Protein AF-A0A545SZ12-F1 (afdb_monomer_lite)

Structure (mmCIF, N/CA/C/O backbone):
data_AF-A0A545SZ12-F1
#
_entry.id   AF-A0A545SZ12-F1
#
loop_
_atom_site.group_PDB
_atom_site.id
_atom_site.type_symbol
_atom_site.label_atom_id
_atom_site.label_alt_id
_atom_site.label_comp_id
_atom_site.label_asym_id
_atom_site.label_entity_id
_atom_site.label_seq_id
_atom_site.pdbx_PDB_ins_code
_atom_site.Cartn_x
_atom_site.Cartn_y
_atom_site.Cartn_z
_atom_site.occupancy
_atom_site.B_iso_or_equiv
_atom_site.auth_seq_id
_atom_site.auth_comp_id
_atom_site.auth_asym_id
_atom_site.auth_atom_id
_atom_site.pdbx_PDB_model_num
ATOM 1 N N . MET A 1 1 ? -59.486 6.534 68.841 1.00 39.16 1 MET A N 1
ATOM 2 C CA . MET A 1 1 ? -58.918 6.727 67.490 1.00 39.16 1 MET A CA 1
ATOM 3 C C . MET A 1 1 ? -57.411 6.883 67.673 1.00 39.16 1 MET A C 1
ATOM 5 O O . MET A 1 1 ? -56.959 7.970 67.994 1.00 39.16 1 MET A O 1
ATOM 9 N N . SER A 1 2 ? -56.664 5.772 67.686 1.00 40.41 2 SER A N 1
ATOM 10 C CA . SER A 1 2 ? -55.227 5.785 68.006 1.00 40.41 2 SER A CA 1
ATOM 11 C C . SER A 1 2 ? -54.439 5.968 66.716 1.00 40.41 2 SER A C 1
ATOM 13 O O . SER A 1 2 ? -54.478 5.105 65.838 1.00 40.41 2 SER A O 1
ATOM 15 N N . VAL A 1 3 ? -53.789 7.120 66.574 1.00 53.12 3 VAL A N 1
ATOM 16 C CA . VAL A 1 3 ? -52.863 7.390 65.475 1.00 53.12 3 VAL A CA 1
ATOM 17 C C . VAL A 1 3 ? -51.637 6.515 65.723 1.00 53.12 3 VAL A C 1
ATOM 19 O O . VAL A 1 3 ? -50.856 6.791 66.629 1.00 53.12 3 VAL A O 1
ATOM 22 N N . LYS A 1 4 ? -51.500 5.423 64.957 1.00 56.94 4 LYS A N 1
ATOM 23 C CA . LYS A 1 4 ? -50.273 4.617 64.921 1.00 56.94 4 LYS A CA 1
ATOM 24 C C . LYS A 1 4 ? -49.127 5.550 64.539 1.00 56.94 4 LYS A C 1
ATOM 26 O O . LYS A 1 4 ? -49.066 6.018 63.403 1.00 56.94 4 LYS A O 1
ATOM 31 N N . THR A 1 5 ? -48.248 5.843 65.489 1.00 57.81 5 THR A N 1
ATOM 32 C CA . THR A 1 5 ? -46.973 6.498 6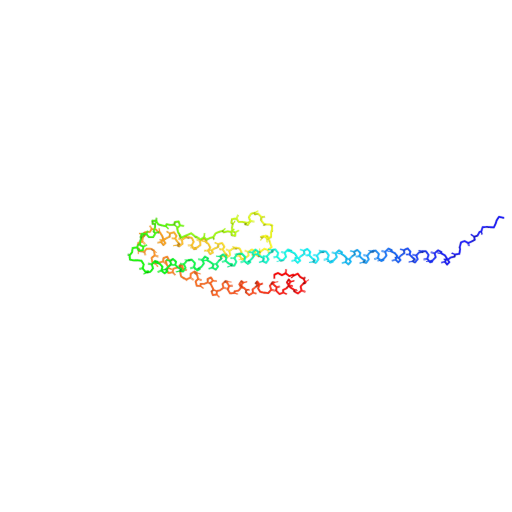5.215 1.00 57.81 5 THR A CA 1
ATOM 33 C C . THR A 1 5 ? -46.202 5.580 64.285 1.00 57.81 5 THR A C 1
ATOM 35 O O . THR A 1 5 ? -45.888 4.454 64.653 1.00 57.81 5 THR A O 1
ATOM 38 N N . ILE A 1 6 ? -45.994 6.018 63.048 1.00 62.66 6 ILE A N 1
ATOM 39 C CA . ILE A 1 6 ? -45.237 5.246 62.070 1.00 62.66 6 ILE A CA 1
ATOM 40 C C . ILE A 1 6 ? -43.818 5.093 62.626 1.00 62.66 6 ILE A C 1
ATOM 42 O O . ILE A 1 6 ? -43.151 6.097 62.888 1.00 62.66 6 ILE A O 1
ATOM 46 N N . ASP A 1 7 ? -43.388 3.851 62.850 1.00 74.50 7 ASP A N 1
ATOM 47 C CA . ASP A 1 7 ? -42.099 3.567 63.472 1.00 74.50 7 ASP A CA 1
ATOM 48 C C . ASP A 1 7 ? -40.958 4.091 62.595 1.00 74.50 7 ASP A C 1
ATOM 50 O O . ASP A 1 7 ? -40.895 3.851 61.386 1.00 74.50 7 ASP A O 1
ATOM 54 N N . LYS A 1 8 ? -40.033 4.833 63.212 1.00 72.62 8 LYS A N 1
ATOM 55 C CA . LYS A 1 8 ? -38.873 5.435 62.531 1.00 72.62 8 LYS A CA 1
ATOM 56 C C . LYS A 1 8 ? -38.009 4.375 61.837 1.00 72.62 8 LYS A C 1
ATOM 58 O O . LYS A 1 8 ? -37.409 4.648 60.802 1.00 72.62 8 LYS A O 1
ATOM 63 N N . GLU A 1 9 ? -37.999 3.165 62.386 1.00 76.56 9 GLU A N 1
ATOM 64 C CA . GLU A 1 9 ? -37.300 1.988 61.869 1.00 76.56 9 GLU A CA 1
ATOM 65 C C . GLU A 1 9 ? -37.862 1.525 60.517 1.00 76.56 9 GLU A C 1
ATOM 67 O O . GLU A 1 9 ? -37.096 1.199 59.610 1.00 76.56 9 GLU A O 1
ATOM 72 N N . PHE A 1 10 ? -39.187 1.587 60.335 1.00 80.38 10 PHE A N 1
ATOM 73 C CA . PHE A 1 10 ? -39.844 1.243 59.072 1.00 80.38 10 PHE A CA 1
ATOM 74 C C . PHE A 1 10 ? -39.431 2.197 57.945 1.00 80.38 10 PHE A C 1
ATOM 76 O O . PHE A 1 10 ? -39.082 1.753 56.848 1.00 80.38 10 PHE A O 1
ATOM 83 N N . TRP A 1 11 ? -39.429 3.504 58.223 1.00 82.94 11 TRP A N 1
ATOM 84 C CA . TRP A 1 11 ? -39.010 4.528 57.260 1.00 82.94 11 TRP A CA 1
ATOM 85 C C . TRP A 1 11 ? -37.519 4.450 56.938 1.00 82.94 11 TRP A C 1
ATOM 87 O O . TRP A 1 11 ? -37.143 4.578 55.774 1.00 82.94 11 TRP A O 1
ATOM 97 N N . LEU A 1 12 ? -36.674 4.190 57.938 1.00 77.88 12 LEU A N 1
ATOM 98 C CA . LEU A 1 12 ? -35.234 4.042 57.739 1.00 77.88 12 LEU A CA 1
ATOM 99 C C . LEU A 1 12 ? -34.916 2.832 56.845 1.00 77.88 12 LEU A C 1
ATOM 101 O O . LEU A 1 12 ? -34.141 2.960 55.899 1.00 77.88 12 LEU A O 1
ATOM 105 N N . GLY A 1 13 ? -35.565 1.688 57.086 1.00 79.06 13 GLY A N 1
ATOM 106 C CA . GLY A 1 13 ? -35.402 0.485 56.264 1.00 79.06 13 GLY A CA 1
ATOM 107 C C . GLY A 1 13 ? -35.871 0.675 54.819 1.00 79.06 13 GLY A C 1
ATOM 108 O O . GLY A 1 13 ? -35.194 0.239 53.885 1.00 79.06 13 GLY A O 1
ATOM 109 N N . HIS A 1 14 ? -36.984 1.386 54.612 1.00 77.69 14 HIS A N 1
ATOM 110 C CA . HIS A 1 14 ? -37.471 1.699 53.265 1.00 77.69 14 HIS A CA 1
ATOM 111 C C . HIS A 1 14 ? -36.539 2.656 52.526 1.00 77.69 14 HIS A C 1
ATOM 113 O O . HIS A 1 14 ? -36.239 2.408 51.363 1.00 77.69 14 HIS A O 1
ATOM 119 N N . ILE A 1 15 ? -36.023 3.695 53.190 1.00 80.25 15 ILE A N 1
ATOM 120 C CA . ILE A 1 15 ? -35.042 4.610 52.589 1.00 80.25 15 ILE A CA 1
ATOM 121 C C . ILE A 1 15 ? -33.773 3.848 52.193 1.00 80.25 15 ILE A C 1
ATOM 123 O O . ILE A 1 15 ? -33.309 4.001 51.067 1.00 80.25 15 ILE A O 1
ATOM 127 N N . PHE A 1 16 ? -33.251 2.975 53.060 1.00 76.75 16 PHE A N 1
ATOM 128 C CA . PHE A 1 16 ? -32.092 2.139 52.730 1.00 76.75 16 PHE A CA 1
ATOM 129 C C . PHE A 1 16 ? -32.357 1.202 51.551 1.00 76.75 16 PHE A C 1
ATOM 131 O O . PHE A 1 16 ? -31.510 1.079 50.672 1.00 76.75 16 PHE A O 1
ATOM 138 N N . THR A 1 17 ? -33.537 0.582 51.493 1.00 77.94 17 THR A N 1
ATOM 139 C CA . THR A 1 17 ? -33.929 -0.286 50.372 1.00 77.94 17 THR A CA 1
ATOM 140 C C . THR A 1 17 ? -34.017 0.505 49.069 1.00 77.94 17 THR A C 1
ATOM 142 O O . THR A 1 17 ? -33.518 0.064 48.036 1.00 77.94 17 THR A O 1
ATOM 145 N N . LEU A 1 18 ? -34.597 1.705 49.113 1.00 78.44 18 LEU A N 1
ATOM 146 C CA . LEU A 1 18 ? -34.757 2.574 47.949 1.00 78.44 18 LEU A CA 1
ATOM 147 C C . LEU A 1 18 ? -33.387 3.045 47.438 1.00 78.44 18 LEU A C 1
ATOM 149 O O . LEU A 1 18 ? -33.097 2.924 46.249 1.00 78.44 18 LEU A O 1
ATOM 153 N N . VAL A 1 19 ? -32.503 3.470 48.346 1.00 74.31 19 VAL A N 1
ATOM 154 C CA . VAL A 1 19 ? -31.116 3.842 48.030 1.00 74.31 19 VAL A CA 1
ATOM 155 C C . VAL A 1 19 ? -30.337 2.649 47.470 1.00 74.31 19 VAL A C 1
ATOM 157 O O . VAL A 1 19 ? -29.672 2.796 46.450 1.00 74.31 19 VAL A O 1
ATOM 160 N N . ALA A 1 20 ? -30.456 1.458 48.063 1.00 71.50 20 ALA A N 1
ATOM 161 C CA . ALA A 1 20 ? -29.783 0.253 47.578 1.00 71.50 20 ALA A CA 1
ATOM 162 C C . ALA A 1 20 ? -30.246 -0.149 46.168 1.00 71.50 20 ALA A C 1
ATOM 164 O O . ALA A 1 20 ? -29.420 -0.491 45.325 1.00 71.50 20 ALA A O 1
ATOM 165 N N . THR A 1 21 ? -31.547 -0.058 45.883 1.00 79.81 21 THR A N 1
ATOM 166 C CA . THR A 1 21 ? -32.096 -0.363 44.551 1.00 79.81 21 THR A CA 1
ATOM 167 C C . THR A 1 21 ? -31.596 0.630 43.501 1.00 79.81 21 THR A C 1
ATOM 169 O O . THR A 1 21 ? -31.156 0.223 42.428 1.00 79.81 21 THR A O 1
ATOM 172 N N . VAL A 1 22 ? -31.615 1.931 43.815 1.00 76.12 22 VAL A N 1
ATOM 173 C CA . VAL A 1 22 ? -31.131 2.981 42.903 1.00 76.12 22 VAL A CA 1
ATOM 174 C C . VAL A 1 22 ? -29.629 2.840 42.653 1.00 76.12 22 VAL A C 1
ATOM 176 O O . VAL A 1 22 ? -29.199 2.899 41.503 1.00 76.12 22 VAL A O 1
ATOM 179 N N . LEU A 1 23 ? -28.834 2.592 43.698 1.00 69.06 23 LEU A N 1
ATOM 180 C CA . LEU A 1 23 ? -27.393 2.363 43.569 1.00 69.06 23 LEU A CA 1
ATOM 181 C C . LEU A 1 23 ? -27.080 1.093 42.771 1.00 69.06 23 LEU A C 1
ATOM 183 O O . LEU A 1 23 ? -26.180 1.116 41.935 1.00 69.06 23 LEU A O 1
ATOM 187 N N . GLY A 1 24 ? -27.830 0.008 42.984 1.00 74.56 24 GLY A N 1
ATOM 188 C CA . GLY A 1 24 ? -27.661 -1.245 42.247 1.00 74.56 24 GLY A CA 1
ATOM 189 C C . GLY A 1 24 ? -27.929 -1.087 40.749 1.00 74.56 24 GLY A C 1
ATOM 190 O O . GLY A 1 24 ? -27.125 -1.531 39.931 1.00 74.56 24 GLY A O 1
ATOM 191 N N . VAL A 1 25 ? -29.012 -0.394 40.383 1.00 80.38 25 VAL A N 1
ATOM 192 C CA . VAL A 1 25 ? -29.329 -0.089 38.977 1.00 80.38 25 VAL A CA 1
ATOM 193 C C . VAL A 1 25 ? -28.285 0.849 38.369 1.00 80.38 25 VAL A C 1
ATOM 195 O O . VAL A 1 25 ? -27.841 0.608 37.249 1.00 80.38 25 VAL A O 1
ATOM 198 N N . TYR A 1 26 ? -27.853 1.881 39.100 1.00 74.94 26 TYR A N 1
ATOM 199 C CA . TYR A 1 26 ? -26.834 2.821 38.629 1.00 74.94 26 TYR A CA 1
ATOM 200 C C . TYR A 1 26 ? -25.490 2.133 38.348 1.00 74.94 26 TYR A C 1
ATOM 202 O O . TYR A 1 26 ? -24.922 2.329 37.276 1.00 74.94 26 TYR A O 1
ATOM 210 N N . LEU A 1 27 ? -25.001 1.284 39.260 1.00 70.75 27 LEU A N 1
ATOM 211 C CA . LEU A 1 27 ? -23.753 0.539 39.057 1.00 70.75 27 LEU A CA 1
ATOM 212 C C . LEU A 1 27 ? -23.845 -0.438 37.880 1.00 70.75 27 LEU A C 1
ATOM 214 O O . LEU A 1 27 ? -22.916 -0.510 37.076 1.00 70.75 27 LEU A O 1
ATOM 218 N N . ALA A 1 28 ? -24.960 -1.165 37.759 1.00 75.25 28 ALA A N 1
ATOM 219 C CA . ALA A 1 28 ? -25.177 -2.095 36.653 1.00 75.25 28 ALA A CA 1
ATOM 220 C C . ALA A 1 28 ? -25.239 -1.365 35.301 1.00 75.25 28 ALA A C 1
ATOM 222 O O . ALA A 1 28 ? -24.630 -1.812 34.330 1.00 75.25 28 ALA A O 1
ATOM 223 N N . ALA A 1 29 ? -25.919 -0.216 35.245 1.00 67.38 29 ALA A N 1
ATOM 224 C CA . ALA A 1 29 ? -25.996 0.613 34.047 1.00 67.38 29 ALA A CA 1
ATOM 225 C C . ALA A 1 29 ? -24.637 1.226 33.678 1.00 67.38 29 ALA A C 1
ATOM 227 O O . ALA A 1 29 ? -24.263 1.194 32.509 1.00 67.38 29 ALA A O 1
ATOM 228 N N . ASN A 1 30 ? -23.876 1.732 34.654 1.00 67.38 30 ASN A N 1
ATOM 229 C CA . ASN A 1 30 ? -22.551 2.307 34.411 1.00 67.38 30 ASN A CA 1
ATOM 230 C C . ASN A 1 30 ? -21.559 1.249 33.905 1.00 67.38 30 ASN A C 1
ATOM 232 O O . ASN A 1 30 ? -20.867 1.480 32.919 1.00 67.38 30 ASN A O 1
ATOM 236 N N . SER A 1 31 ? -21.546 0.063 34.523 1.00 71.44 31 SER A N 1
ATOM 237 C CA . SER A 1 31 ? -20.715 -1.060 34.072 1.00 71.44 31 SER A CA 1
ATOM 238 C C . SER A 1 31 ? -21.118 -1.560 32.680 1.00 71.44 31 SER A C 1
ATOM 240 O O . SER A 1 31 ? -20.248 -1.866 31.867 1.00 71.44 31 SER A O 1
ATOM 242 N N . GLY A 1 32 ? -22.421 -1.619 32.383 1.00 72.44 32 GLY A N 1
ATOM 243 C CA . GLY A 1 32 ? -22.920 -2.005 31.062 1.00 72.44 32 GLY A CA 1
ATOM 244 C C . GLY A 1 32 ? -22.576 -0.987 29.973 1.00 72.44 32 GLY A C 1
ATOM 245 O O . GLY A 1 32 ? -22.193 -1.377 28.874 1.00 72.44 32 GLY A O 1
ATOM 246 N N . PHE A 1 33 ? -22.664 0.308 30.282 1.00 69.50 33 PHE A N 1
ATOM 247 C CA . PHE A 1 33 ? -22.294 1.381 29.361 1.00 69.50 33 PHE A CA 1
ATOM 248 C C . PHE A 1 33 ? -20.792 1.381 29.058 1.00 69.50 33 PHE A C 1
ATOM 250 O O . PHE A 1 33 ? -20.412 1.412 27.892 1.00 69.50 33 PHE A O 1
ATOM 257 N N . GLU A 1 34 ? -19.945 1.280 30.085 1.00 72.50 34 GLU A N 1
ATOM 258 C CA . GLU A 1 34 ? -18.488 1.209 29.923 1.00 72.50 34 GLU A CA 1
ATOM 259 C C . GLU A 1 34 ? -18.084 0.020 29.038 1.00 72.50 34 GLU A C 1
ATOM 261 O O . GLU A 1 34 ? -17.314 0.186 28.094 1.00 72.50 34 GLU A O 1
ATOM 266 N N . LYS A 1 35 ? -18.697 -1.152 29.256 1.00 75.88 35 LYS A N 1
ATOM 267 C CA . LYS A 1 35 ? -18.470 -2.337 28.418 1.00 75.88 35 LYS A CA 1
ATOM 268 C C . LYS A 1 35 ? -18.990 -2.201 26.990 1.00 75.88 35 LYS A C 1
ATOM 270 O O . LYS A 1 35 ? -18.356 -2.716 26.073 1.00 75.88 35 LYS A O 1
ATOM 275 N N . ALA A 1 36 ? -20.110 -1.514 26.781 1.00 75.12 36 ALA A N 1
ATOM 276 C CA . ALA A 1 36 ? -20.632 -1.262 25.440 1.00 75.12 36 ALA A CA 1
ATOM 277 C C . ALA A 1 36 ? -19.728 -0.311 24.641 1.00 75.12 36 ALA A C 1
ATOM 279 O O . ALA A 1 36 ? -19.497 -0.545 23.458 1.00 75.12 36 ALA A O 1
ATOM 280 N N . VAL A 1 37 ? -19.192 0.730 25.286 1.00 75.50 37 VAL A N 1
ATOM 281 C CA . VAL A 1 37 ? -18.239 1.661 24.661 1.00 75.50 37 VAL A CA 1
ATOM 282 C C . VAL A 1 37 ? -16.928 0.952 24.328 1.00 75.50 37 VAL A C 1
ATOM 284 O O . VAL A 1 37 ? -16.424 1.104 23.221 1.00 75.50 37 VAL A O 1
ATOM 287 N N . GLU A 1 38 ? -16.401 0.146 25.252 1.00 80.25 38 GLU A N 1
ATOM 288 C CA . GLU A 1 38 ? -15.200 -0.666 25.025 1.00 80.25 38 GLU A CA 1
ATOM 289 C C . GLU A 1 38 ? -15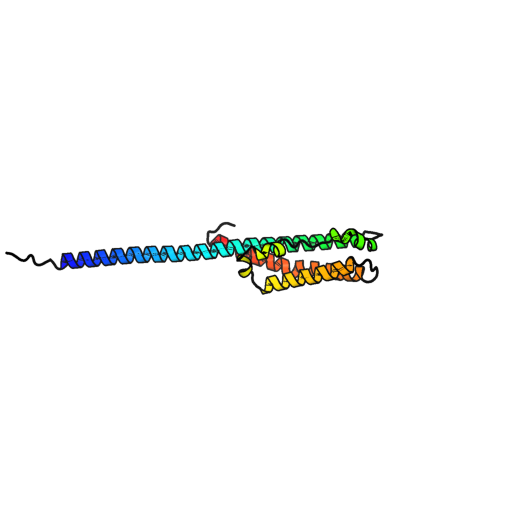.379 -1.607 23.821 1.00 80.25 38 GLU A C 1
ATOM 291 O O . GLU A 1 38 ? -14.528 -1.649 22.936 1.00 80.25 38 GLU A O 1
ATOM 296 N N . PHE A 1 39 ? -16.523 -2.292 23.730 1.00 77.38 39 PHE A N 1
ATOM 297 C CA . PHE A 1 39 ? -16.839 -3.154 22.592 1.00 77.38 39 PHE A CA 1
ATOM 298 C C . PHE A 1 39 ? -16.956 -2.382 21.267 1.00 77.38 39 PHE A C 1
ATOM 300 O O . PHE A 1 39 ? -16.439 -2.846 20.253 1.00 77.38 39 PHE A O 1
ATOM 307 N N . ASP A 1 40 ? -17.605 -1.212 21.258 1.00 80.94 40 ASP A N 1
ATOM 308 C CA . ASP A 1 40 ? -17.731 -0.373 20.055 1.00 80.94 40 ASP A CA 1
ATOM 309 C C . ASP A 1 40 ? -16.362 0.109 19.549 1.00 80.94 40 ASP A C 1
ATOM 311 O O . ASP A 1 40 ? -16.095 0.071 18.349 1.00 80.94 40 ASP A O 1
ATOM 315 N N . LEU A 1 41 ? -15.459 0.496 20.456 1.00 78.94 41 LEU A N 1
ATOM 316 C CA . LEU A 1 41 ? -14.087 0.874 20.106 1.00 78.94 41 LEU A CA 1
ATOM 317 C C . LEU A 1 41 ? -13.310 -0.302 19.501 1.00 78.94 41 LEU A C 1
ATOM 319 O O . LEU A 1 41 ? -12.708 -0.153 18.441 1.00 78.94 41 LEU A O 1
ATOM 323 N N . MET A 1 42 ? -13.380 -1.489 20.107 1.00 79.06 42 MET A N 1
ATOM 324 C CA . MET A 1 42 ? -12.698 -2.677 19.575 1.00 79.06 42 MET A CA 1
ATOM 325 C C . MET A 1 42 ? -13.266 -3.123 18.222 1.00 79.06 42 MET A C 1
ATOM 327 O O . MET A 1 42 ? -12.540 -3.605 17.353 1.00 79.06 42 MET A O 1
ATOM 331 N N . GLN A 1 43 ? -14.576 -2.966 18.027 1.00 79.38 43 GLN A N 1
ATOM 332 C CA . GLN A 1 43 ? -15.245 -3.256 16.764 1.00 79.38 43 GLN A CA 1
ATOM 333 C C . GLN A 1 43 ? -14.730 -2.339 15.642 1.00 79.38 43 GLN A C 1
ATOM 335 O O . GLN A 1 43 ? -14.414 -2.823 14.555 1.00 79.38 43 GLN A O 1
ATOM 340 N N . ARG A 1 44 ? -14.564 -1.045 15.931 1.00 81.19 44 ARG A N 1
ATOM 341 C CA . ARG A 1 44 ? -13.965 -0.061 15.017 1.00 81.19 44 ARG A CA 1
ATOM 342 C C . ARG A 1 44 ? -12.507 -0.381 14.688 1.00 81.19 44 ARG A C 1
ATOM 344 O O . ARG A 1 44 ? -12.144 -0.465 13.516 1.00 81.19 44 ARG A O 1
ATOM 351 N N . GLU A 1 45 ? -11.701 -0.694 15.701 1.00 81.56 45 GLU A N 1
ATOM 352 C CA . GLU A 1 45 ? -10.308 -1.116 15.515 1.00 81.56 45 GLU A CA 1
ATOM 353 C C . GLU A 1 45 ? -10.190 -2.363 14.627 1.00 81.56 45 GLU A C 1
ATOM 355 O O . GLU A 1 45 ? -9.312 -2.423 13.762 1.00 81.56 45 GLU A O 1
ATOM 360 N N . ARG A 1 46 ? -11.098 -3.337 14.780 1.00 82.62 46 ARG A N 1
ATOM 361 C CA . ARG A 1 46 ? -11.168 -4.526 13.918 1.00 82.62 46 ARG A CA 1
ATOM 362 C C . ARG A 1 46 ? -11.475 -4.167 12.465 1.00 82.62 46 ARG A C 1
ATOM 364 O O . ARG A 1 46 ? -10.842 -4.695 11.549 1.00 82.62 46 ARG A O 1
ATOM 371 N N . ASP A 1 47 ? -12.439 -3.287 12.240 1.00 83.00 47 ASP A N 1
ATOM 372 C CA . ASP A 1 47 ? -12.824 -2.882 10.888 1.00 83.00 47 ASP A CA 1
ATOM 373 C C . ASP A 1 47 ? -11.690 -2.072 10.223 1.00 83.00 47 ASP A C 1
ATOM 375 O O . ASP A 1 47 ? -11.329 -2.326 9.069 1.00 83.00 47 ASP A O 1
ATOM 379 N N . SER A 1 48 ? -11.025 -1.196 10.984 1.00 83.19 48 SER A N 1
ATOM 380 C CA . SER A 1 48 ? -9.801 -0.500 10.570 1.00 83.19 48 SER A CA 1
ATOM 381 C C . SER A 1 48 ? -8.653 -1.473 10.260 1.00 83.19 48 SER A C 1
ATOM 383 O O . SER A 1 48 ? -7.954 -1.309 9.255 1.00 83.19 48 SER A O 1
ATOM 385 N N . TYR A 1 49 ? -8.476 -2.532 11.057 1.00 87.19 49 TYR A N 1
ATOM 386 C CA . TYR A 1 49 ? -7.466 -3.567 10.823 1.00 87.19 49 TYR A CA 1
ATOM 387 C C . TYR A 1 49 ? -7.637 -4.247 9.456 1.00 87.19 49 TYR A C 1
ATOM 389 O O . TYR A 1 49 ? -6.669 -4.345 8.696 1.00 87.19 49 TYR A O 1
ATOM 397 N N . TYR A 1 50 ? -8.851 -4.675 9.098 1.00 86.88 50 TYR A N 1
ATOM 398 C CA . TYR A 1 50 ? -9.084 -5.349 7.815 1.00 86.88 50 TYR A CA 1
ATOM 399 C C . TYR A 1 50 ? -8.849 -4.430 6.612 1.00 86.88 50 TYR A C 1
ATOM 401 O O . TYR A 1 50 ? -8.280 -4.869 5.610 1.00 86.88 50 TYR A O 1
ATOM 409 N N . ILE A 1 51 ? -9.206 -3.150 6.722 1.00 85.50 51 ILE A N 1
ATOM 410 C CA . ILE A 1 51 ? -8.922 -2.139 5.692 1.00 85.50 51 ILE A CA 1
ATOM 411 C C . ILE A 1 51 ? -7.416 -1.970 5.496 1.00 85.50 51 ILE A C 1
ATOM 413 O O . ILE A 1 51 ? -6.916 -1.955 4.370 1.00 85.50 51 ILE A O 1
ATOM 417 N N . GLN A 1 52 ? -6.672 -1.885 6.595 1.00 87.31 52 GLN A N 1
ATOM 418 C CA . GLN A 1 52 ? -5.222 -1.763 6.555 1.00 87.31 52 GLN A CA 1
ATOM 419 C C . GLN A 1 52 ? -4.551 -3.028 5.988 1.00 87.31 52 GLN A C 1
ATOM 421 O O . GLN A 1 52 ? -3.569 -2.915 5.254 1.00 87.31 52 GLN A O 1
ATOM 426 N N . ILE A 1 53 ? -5.088 -4.221 6.262 1.00 89.94 53 ILE A N 1
ATOM 427 C CA . ILE A 1 53 ? -4.629 -5.481 5.653 1.00 89.94 53 ILE A CA 1
ATOM 428 C C . ILE A 1 53 ? -4.909 -5.516 4.149 1.00 89.94 53 ILE A C 1
ATOM 430 O O . ILE A 1 53 ? -4.037 -5.930 3.383 1.00 89.94 53 ILE A O 1
ATOM 434 N N . ALA A 1 54 ? -6.088 -5.073 3.710 1.00 89.31 54 ALA A N 1
ATOM 435 C CA . ALA A 1 54 ? -6.411 -4.982 2.289 1.00 89.31 54 ALA A CA 1
ATOM 436 C C . ALA A 1 54 ? -5.422 -4.058 1.560 1.00 89.31 54 ALA A C 1
ATOM 438 O O . ALA A 1 54 ? -4.837 -4.461 0.555 1.00 89.31 54 ALA A O 1
ATOM 439 N N . LEU A 1 55 ? -5.148 -2.880 2.131 1.00 89.25 55 LEU A N 1
ATOM 440 C CA . LEU A 1 55 ? -4.156 -1.936 1.617 1.00 89.25 55 LEU A CA 1
ATOM 441 C C . LEU A 1 55 ? -2.743 -2.538 1.562 1.00 89.25 55 LEU A C 1
ATOM 443 O O . LEU A 1 55 ? -2.045 -2.396 0.560 1.00 89.25 55 LEU A O 1
ATOM 447 N N . LEU A 1 56 ? -2.314 -3.228 2.625 1.00 91.38 56 LEU A N 1
ATOM 448 C CA . LEU A 1 56 ? -1.013 -3.898 2.668 1.00 91.38 56 LEU A CA 1
ATOM 449 C C . LEU A 1 56 ? -0.884 -4.941 1.548 1.00 91.38 56 LEU A C 1
ATOM 451 O O . LEU A 1 56 ? 0.140 -4.997 0.866 1.00 91.38 56 LEU A O 1
ATOM 455 N N . ASN A 1 57 ? -1.907 -5.776 1.374 1.00 92.88 57 ASN A N 1
ATOM 456 C CA . ASN A 1 57 ? -1.911 -6.833 0.368 1.00 92.88 57 ASN A CA 1
ATOM 457 C C . ASN A 1 57 ? -1.930 -6.265 -1.054 1.00 92.88 57 ASN A C 1
ATOM 459 O O . ASN A 1 57 ? -1.221 -6.782 -1.916 1.00 92.88 57 ASN A O 1
ATOM 463 N N . GLU A 1 58 ? -2.683 -5.191 -1.293 1.00 92.88 58 GLU A N 1
ATOM 464 C CA . GLU A 1 58 ? -2.691 -4.500 -2.582 1.00 92.88 58 GLU A CA 1
ATOM 465 C C . GLU A 1 58 ? -1.307 -3.936 -2.926 1.00 92.88 58 GLU A C 1
ATOM 467 O O . GLU A 1 58 ? -0.799 -4.188 -4.018 1.00 92.88 58 GLU A O 1
ATOM 472 N N . LEU A 1 59 ? -0.651 -3.254 -1.982 1.00 93.56 59 LEU A N 1
ATOM 473 C CA . LEU A 1 59 ? 0.694 -2.710 -2.184 1.00 93.56 59 LEU A CA 1
ATOM 474 C C . LEU A 1 59 ? 1.725 -3.796 -2.489 1.00 93.56 59 LEU A C 1
ATOM 476 O O . LEU A 1 59 ? 2.555 -3.617 -3.379 1.00 93.56 59 LEU A O 1
ATOM 480 N N . LYS A 1 60 ? 1.675 -4.922 -1.769 1.00 94.56 60 LYS A N 1
ATOM 481 C CA . LYS A 1 60 ? 2.541 -6.077 -2.041 1.00 94.56 60 LYS A CA 1
ATOM 482 C C . LYS A 1 60 ? 2.303 -6.628 -3.440 1.00 94.56 60 LYS A C 1
ATOM 484 O O . LYS A 1 60 ? 3.251 -6.750 -4.208 1.00 94.56 60 LYS A O 1
ATOM 489 N N . GLY A 1 61 ? 1.042 -6.894 -3.780 1.00 95.12 61 GLY A N 1
ATOM 490 C CA . GLY A 1 61 ? 0.672 -7.418 -5.091 1.00 95.12 61 GLY A CA 1
ATOM 491 C C . GLY A 1 61 ? 1.099 -6.489 -6.227 1.00 95.12 61 GLY A C 1
ATOM 492 O O . GLY A 1 61 ? 1.638 -6.951 -7.226 1.00 95.12 61 GLY A O 1
ATOM 493 N N . ASN A 1 62 ? 0.938 -5.177 -6.052 1.00 95.38 62 ASN A N 1
ATOM 494 C CA . ASN A 1 62 ? 1.374 -4.183 -7.027 1.00 95.38 62 ASN A CA 1
ATOM 495 C C . ASN A 1 62 ? 2.899 -4.093 -7.143 1.00 95.38 62 ASN A C 1
ATOM 497 O O . ASN A 1 62 ? 3.413 -3.983 -8.253 1.00 95.38 62 ASN A O 1
ATOM 501 N N . ALA A 1 63 ? 3.638 -4.180 -6.035 1.00 94.06 63 ALA A N 1
ATOM 502 C CA . ALA A 1 63 ? 5.098 -4.232 -6.074 1.00 94.06 63 ALA A CA 1
ATOM 503 C C . ALA A 1 63 ? 5.604 -5.483 -6.811 1.00 94.06 63 ALA A C 1
ATOM 505 O O . ALA A 1 63 ? 6.530 -5.394 -7.618 1.00 94.06 63 ALA A O 1
ATOM 506 N N . ASP A 1 64 ? 4.977 -6.635 -6.566 1.00 96.69 64 ASP A N 1
ATOM 507 C CA . ASP A 1 64 ? 5.310 -7.899 -7.229 1.00 96.69 64 ASP A CA 1
ATOM 508 C C . ASP A 1 64 ? 4.951 -7.866 -8.722 1.00 96.69 64 ASP A C 1
ATOM 510 O O . ASP A 1 64 ? 5.725 -8.337 -9.558 1.00 96.69 64 ASP A O 1
ATOM 514 N N . ALA A 1 65 ? 3.817 -7.255 -9.077 1.00 97.00 65 ALA A N 1
ATOM 515 C CA . ALA A 1 65 ? 3.423 -7.048 -10.465 1.00 97.00 65 ALA A CA 1
ATOM 516 C C . ALA A 1 65 ? 4.424 -6.150 -11.206 1.00 97.00 65 ALA A C 1
ATOM 518 O O . ALA A 1 65 ? 4.893 -6.530 -12.277 1.00 97.00 65 ALA A O 1
ATOM 519 N N . ILE A 1 66 ? 4.813 -5.015 -10.610 1.00 96.75 66 ILE A N 1
ATOM 520 C CA . ILE A 1 66 ? 5.835 -4.121 -11.171 1.00 96.75 66 ILE A CA 1
ATOM 521 C C . ILE A 1 66 ? 7.137 -4.882 -11.412 1.00 96.75 66 ILE A C 1
ATOM 523 O O . ILE A 1 66 ? 7.676 -4.814 -12.514 1.00 96.75 66 ILE A O 1
ATOM 527 N N . ASP A 1 67 ? 7.633 -5.636 -10.431 1.00 96.38 67 ASP A N 1
ATOM 528 C CA . ASP A 1 67 ? 8.866 -6.407 -10.607 1.00 96.38 67 ASP A CA 1
ATOM 529 C C . ASP A 1 67 ? 8.741 -7.441 -11.731 1.00 96.38 67 ASP A C 1
ATOM 531 O O . ASP A 1 67 ? 9.645 -7.560 -12.557 1.00 96.38 67 ASP A O 1
ATOM 535 N N . SER A 1 68 ? 7.599 -8.128 -11.833 1.00 96.56 68 SER A N 1
ATOM 536 C CA . SER A 1 68 ? 7.340 -9.054 -12.938 1.00 96.56 68 SER A CA 1
ATOM 537 C C . SER A 1 68 ? 7.336 -8.354 -14.300 1.00 96.56 68 SER A C 1
ATOM 539 O O . SER A 1 68 ? 7.791 -8.937 -15.284 1.00 96.56 68 SER A O 1
ATOM 541 N N . TRP A 1 69 ? 6.816 -7.129 -14.389 1.00 96.00 69 TRP A N 1
ATOM 542 C CA . TRP A 1 69 ? 6.817 -6.352 -15.631 1.00 96.00 69 TRP A CA 1
ATOM 543 C C . TRP A 1 69 ? 8.216 -5.858 -15.995 1.00 96.00 69 TRP A C 1
ATOM 545 O O . TRP A 1 69 ? 8.559 -5.793 -17.172 1.00 96.00 69 TRP A O 1
ATOM 555 N N . LEU A 1 70 ? 9.039 -5.539 -14.997 1.00 95.69 70 LEU A N 1
ATOM 556 C CA . LEU A 1 70 ? 10.436 -5.157 -15.190 1.00 95.69 70 LEU A CA 1
ATOM 557 C C . LEU A 1 70 ? 11.295 -6.346 -15.629 1.00 95.69 70 LEU A C 1
ATOM 559 O O . LEU A 1 70 ? 12.203 -6.168 -16.439 1.00 95.69 70 LEU A O 1
ATOM 563 N N . ASP A 1 71 ? 10.997 -7.545 -15.131 1.00 95.94 71 ASP A N 1
ATOM 564 C CA . ASP A 1 71 ? 11.594 -8.796 -15.605 1.00 95.94 71 ASP A CA 1
ATOM 565 C C . ASP A 1 71 ? 11.207 -9.093 -17.063 1.00 95.94 71 ASP A C 1
ATOM 567 O O . ASP A 1 71 ? 12.046 -9.541 -17.844 1.00 95.94 71 ASP A O 1
ATOM 571 N N . GLU A 1 72 ? 9.949 -8.843 -17.444 1.00 94.12 72 GLU A N 1
ATOM 572 C CA . GLU A 1 72 ? 9.495 -8.941 -18.838 1.00 94.12 72 GLU A CA 1
ATOM 573 C C . GLU A 1 72 ? 10.223 -7.920 -19.723 1.00 94.12 72 GLU A C 1
ATOM 575 O O . GLU A 1 72 ? 10.779 -8.300 -20.749 1.00 94.12 72 GLU A O 1
ATOM 580 N N . PHE A 1 73 ? 10.312 -6.661 -19.285 1.00 94.00 73 PHE A N 1
ATOM 581 C CA . PHE A 1 73 ? 11.013 -5.592 -20.002 1.00 94.00 73 PHE A CA 1
ATOM 582 C C . PHE A 1 73 ? 12.496 -5.903 -20.260 1.00 94.00 73 PHE A C 1
ATOM 584 O O . PHE A 1 73 ? 13.024 -5.580 -21.324 1.00 94.00 73 PHE A O 1
ATOM 591 N N . ASP A 1 74 ? 13.183 -6.534 -19.305 1.00 93.25 74 ASP A N 1
ATOM 592 C CA . ASP A 1 74 ? 14.593 -6.901 -19.464 1.00 93.25 74 ASP A CA 1
ATOM 593 C C . ASP A 1 74 ? 14.800 -8.077 -20.430 1.00 93.25 74 ASP A C 1
ATOM 595 O O . ASP A 1 74 ? 15.857 -8.172 -21.059 1.00 93.25 74 ASP A O 1
ATOM 599 N N . ARG A 1 75 ? 13.825 -8.991 -20.520 1.00 92.38 75 ARG A N 1
ATOM 600 C CA . ARG A 1 75 ? 13.928 -10.237 -21.299 1.00 92.38 75 ARG A CA 1
ATOM 601 C C . ARG A 1 75 ? 13.358 -10.125 -22.711 1.00 92.38 75 ARG A C 1
ATOM 603 O O . ARG A 1 75 ? 13.753 -10.915 -23.564 1.00 92.38 75 ARG A O 1
ATOM 610 N N . ASP A 1 76 ? 12.421 -9.211 -22.947 1.00 87.31 76 ASP A N 1
ATOM 611 C CA . ASP A 1 76 ? 11.756 -9.051 -24.240 1.00 87.31 76 ASP A CA 1
ATOM 612 C C . ASP A 1 76 ? 12.670 -8.313 -25.235 1.00 87.31 76 ASP A C 1
ATOM 614 O O . ASP A 1 76 ? 13.025 -7.147 -25.048 1.00 87.31 76 ASP A O 1
ATOM 618 N N . GLU A 1 77 ? 13.046 -8.986 -26.325 1.00 81.62 77 GLU A N 1
ATOM 619 C CA . GLU A 1 77 ? 13.793 -8.366 -27.429 1.00 81.62 77 GLU A CA 1
ATOM 620 C C . GLU A 1 77 ? 12.986 -7.236 -28.094 1.00 81.62 77 GLU A C 1
ATOM 622 O O . GLU A 1 77 ? 13.573 -6.279 -28.598 1.00 81.62 77 GLU A O 1
ATOM 627 N N . ASN A 1 78 ? 11.652 -7.302 -28.013 1.00 85.62 78 ASN A N 1
ATOM 628 C CA . ASN A 1 78 ? 10.712 -6.285 -28.482 1.00 85.62 78 ASN A CA 1
ATOM 629 C C . ASN A 1 78 ? 10.108 -5.490 -27.313 1.00 85.62 78 ASN A C 1
ATOM 631 O O . ASN A 1 78 ? 8.960 -5.055 -27.385 1.00 85.62 78 ASN A O 1
ATOM 635 N N . ARG A 1 79 ? 10.856 -5.271 -26.224 1.00 83.56 79 ARG A N 1
ATOM 636 C CA . ARG A 1 79 ? 10.395 -4.494 -25.052 1.00 83.56 79 ARG A CA 1
ATOM 637 C C . ARG A 1 79 ? 9.784 -3.131 -25.392 1.00 83.56 79 ARG A C 1
ATOM 639 O O . ARG A 1 79 ? 8.907 -2.656 -24.674 1.00 83.56 79 ARG A O 1
ATOM 646 N N . ASP A 1 80 ? 10.204 -2.513 -26.494 1.00 81.00 80 ASP A N 1
ATOM 647 C CA . ASP A 1 80 ? 9.646 -1.239 -26.936 1.00 81.00 80 ASP A CA 1
ATOM 648 C C . ASP A 1 80 ? 8.164 -1.383 -27.328 1.00 81.00 80 ASP A C 1
ATOM 650 O O . ASP A 1 80 ? 7.406 -0.443 -27.112 1.00 81.00 80 ASP A O 1
ATOM 654 N N . ASP A 1 81 ? 7.702 -2.566 -27.758 1.00 87.62 81 ASP A N 1
ATOM 655 C CA . ASP A 1 81 ? 6.307 -2.889 -28.105 1.00 87.62 81 ASP A CA 1
ATOM 656 C C . ASP A 1 81 ? 5.399 -3.117 -26.885 1.00 87.62 81 ASP A C 1
ATOM 658 O O . ASP A 1 81 ? 4.184 -3.277 -27.030 1.00 87.62 81 ASP A O 1
ATOM 662 N N . MET A 1 82 ? 5.928 -3.092 -25.655 1.00 88.88 82 MET A N 1
ATOM 663 C CA . MET A 1 82 ? 5.099 -3.172 -24.441 1.00 88.88 82 MET A CA 1
ATOM 664 C C . MET A 1 82 ? 4.034 -2.062 -24.391 1.00 88.88 82 MET A C 1
ATOM 666 O O . MET A 1 82 ? 2.959 -2.268 -23.824 1.00 88.88 82 MET A O 1
ATOM 670 N N . HIS A 1 83 ? 4.273 -0.927 -25.060 1.00 87.25 83 HIS A N 1
ATOM 671 C CA . HIS A 1 83 ? 3.302 0.159 -25.225 1.00 87.25 83 HIS A CA 1
ATOM 672 C C . HIS A 1 83 ? 2.011 -0.249 -25.961 1.00 87.25 83 HIS A C 1
ATOM 674 O O . HIS A 1 83 ? 0.995 0.432 -25.814 1.00 87.25 83 HIS A O 1
ATOM 680 N N . LEU A 1 84 ? 2.030 -1.334 -26.742 1.00 88.69 84 LEU A N 1
ATOM 681 C CA . LEU A 1 84 ? 0.859 -1.859 -27.453 1.00 88.69 84 LEU A CA 1
ATOM 682 C C . LEU A 1 84 ? -0.058 -2.693 -26.549 1.00 88.69 84 LEU A C 1
ATOM 684 O O . LEU A 1 84 ? -1.168 -3.018 -26.956 1.00 88.69 84 LEU A O 1
ATOM 688 N N . ARG A 1 85 ? 0.410 -3.049 -25.346 1.00 89.00 85 ARG A N 1
ATOM 689 C CA . ARG A 1 85 ? -0.277 -3.922 -24.379 1.00 89.00 85 ARG A CA 1
ATOM 690 C C . ARG A 1 85 ? -0.450 -3.239 -23.016 1.00 89.00 85 ARG A C 1
ATOM 692 O O . ARG A 1 85 ? -0.355 -3.886 -21.974 1.00 89.00 85 ARG A O 1
ATOM 699 N N . LYS A 1 86 ? -0.625 -1.911 -22.997 1.00 88.31 86 LYS A N 1
ATOM 700 C CA . LYS A 1 86 ? -0.660 -1.077 -21.773 1.00 88.31 86 LYS A CA 1
ATOM 701 C C . LYS A 1 86 ? -1.676 -1.547 -20.740 1.00 88.31 86 LYS A C 1
ATOM 703 O O . LYS A 1 86 ? -1.430 -1.452 -19.543 1.00 88.31 86 LYS A O 1
ATOM 708 N N . GLU A 1 87 ? -2.801 -2.076 -21.193 1.00 88.69 87 GLU A N 1
ATOM 709 C CA . GLU A 1 87 ? -3.872 -2.610 -20.359 1.00 88.69 87 GLU A CA 1
ATOM 710 C C . GLU A 1 87 ? -3.424 -3.755 -19.440 1.00 88.69 87 GLU A C 1
ATOM 712 O O . GLU A 1 87 ? -4.012 -3.928 -18.373 1.00 88.69 87 GLU A O 1
ATOM 717 N N . LYS A 1 88 ? -2.365 -4.488 -19.810 1.00 90.94 88 LYS A N 1
ATOM 718 C CA . LYS A 1 88 ? -1.760 -5.549 -18.990 1.00 90.94 88 LYS A CA 1
ATOM 719 C C . LYS A 1 88 ? -0.979 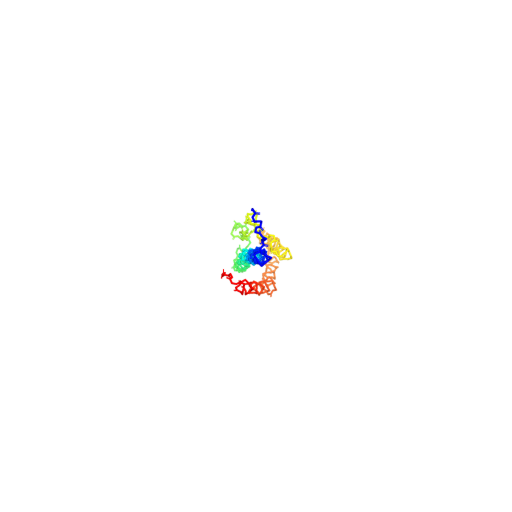-4.996 -17.789 1.00 90.94 88 LYS A C 1
ATOM 721 O O . LYS A 1 88 ? -0.812 -5.698 -16.795 1.00 90.94 88 LYS A O 1
ATOM 726 N N . TYR A 1 89 ? -0.505 -3.756 -17.871 1.00 92.88 89 TYR A N 1
ATOM 727 C CA . TYR A 1 89 ? 0.449 -3.156 -16.936 1.00 92.88 89 TYR A CA 1
ATOM 728 C C . TYR A 1 89 ? -0.219 -2.104 -16.047 1.00 92.88 89 TYR A C 1
ATOM 730 O O . TYR A 1 89 ? 0.247 -0.971 -15.923 1.00 92.88 89 TYR A O 1
ATOM 738 N N . ARG A 1 90 ? -1.366 -2.468 -15.470 1.00 93.69 90 ARG A N 1
ATOM 739 C CA . ARG A 1 90 ? -2.158 -1.586 -14.610 1.00 93.69 90 ARG A CA 1
ATOM 740 C C . ARG A 1 90 ? -2.044 -2.022 -13.162 1.00 93.69 90 ARG A C 1
ATOM 742 O O . ARG A 1 90 ? -2.207 -3.199 -12.851 1.00 93.69 90 ARG A O 1
ATOM 749 N N . LEU A 1 91 ? -1.791 -1.054 -12.286 1.00 93.19 91 LEU A N 1
ATOM 750 C CA . LEU A 1 91 ? -1.831 -1.273 -10.846 1.00 93.19 91 LEU A CA 1
ATOM 751 C C . LEU A 1 91 ? -3.265 -1.590 -10.418 1.00 93.19 91 LEU A C 1
ATOM 753 O O . LEU A 1 91 ? -4.219 -0.985 -10.912 1.00 93.19 91 LEU A O 1
ATOM 757 N N . ASN A 1 92 ? -3.408 -2.527 -9.488 1.00 93.12 92 ASN A N 1
ATOM 758 C CA . ASN A 1 92 ? -4.667 -2.746 -8.794 1.00 93.12 92 ASN A CA 1
ATOM 759 C C . ASN A 1 92 ? -4.972 -1.524 -7.913 1.00 93.12 92 ASN A C 1
ATOM 761 O O . ASN A 1 92 ? -4.071 -1.019 -7.247 1.00 93.12 92 ASN A O 1
ATOM 765 N N . GLN A 1 93 ? -6.219 -1.060 -7.928 1.00 90.19 93 GLN A N 1
ATOM 766 C CA . GLN A 1 93 ? -6.699 0.089 -7.157 1.00 90.19 93 GLN A CA 1
ATOM 767 C C . GLN A 1 93 ? -7.942 -0.259 -6.325 1.00 90.19 93 GLN A C 1
ATOM 769 O O . GLN A 1 93 ? -8.678 0.633 -5.919 1.00 90.19 93 GLN A O 1
ATOM 774 N N . PHE A 1 94 ? -8.178 -1.545 -6.048 1.00 87.19 94 PHE A N 1
ATOM 775 C CA . PHE A 1 94 ? -9.340 -2.032 -5.302 1.00 87.19 94 PHE A CA 1
ATOM 776 C C . PHE A 1 94 ? -9.600 -1.257 -4.001 1.00 87.19 94 PHE A C 1
ATOM 778 O O . PHE A 1 94 ? -10.735 -0.882 -3.715 1.00 87.19 94 PHE A O 1
ATOM 785 N N . PHE A 1 95 ? -8.566 -0.992 -3.208 1.00 85.56 95 PHE A N 1
ATOM 786 C CA . PHE A 1 95 ? -8.655 -0.196 -1.992 1.00 85.56 95 PHE A CA 1
ATOM 787 C C . PHE A 1 95 ? -9.195 1.205 -2.294 1.00 85.56 95 PHE A C 1
ATOM 789 O O . PHE A 1 95 ? -10.165 1.634 -1.679 1.00 85.56 95 PHE A O 1
ATOM 796 N N . TRP A 1 96 ? -8.629 1.896 -3.281 1.00 83.56 96 TRP A N 1
ATOM 797 C CA . TRP A 1 96 ? -9.069 3.235 -3.682 1.00 83.56 96 TRP A CA 1
ATOM 798 C C . TRP A 1 96 ? -10.492 3.255 -4.238 1.00 83.56 96 TRP A C 1
ATOM 800 O O . TRP A 1 96 ? -11.255 4.165 -3.917 1.00 83.56 96 TRP A O 1
ATOM 810 N N . ASP A 1 97 ? -10.865 2.227 -4.996 1.00 84.44 97 ASP A N 1
ATOM 811 C CA . ASP A 1 97 ? -12.203 2.070 -5.566 1.00 84.44 97 ASP A CA 1
ATOM 812 C C . ASP A 1 97 ? -13.267 1.805 -4.487 1.00 84.44 97 ASP A C 1
ATOM 814 O O . ASP A 1 97 ? -14.440 2.121 -4.678 1.00 84.44 97 ASP A O 1
ATOM 818 N N . THR A 1 98 ? -12.871 1.233 -3.345 1.00 78.56 98 THR A N 1
ATOM 819 C CA . THR A 1 98 ? -13.785 0.827 -2.263 1.00 78.56 98 THR A CA 1
ATOM 820 C C . THR A 1 98 ? -13.799 1.777 -1.067 1.00 78.56 98 THR A C 1
ATOM 822 O O . THR A 1 98 ? -14.765 1.767 -0.305 1.00 78.56 98 THR A O 1
ATOM 825 N N . ILE A 1 99 ? -12.785 2.638 -0.911 1.00 76.75 99 ILE A N 1
ATOM 826 C CA . ILE A 1 99 ? -12.710 3.655 0.154 1.00 76.75 99 ILE A CA 1
ATOM 827 C C . ILE A 1 99 ? -13.995 4.487 0.301 1.00 76.75 99 ILE A C 1
ATOM 829 O O . ILE A 1 99 ? -14.430 4.652 1.442 1.00 76.75 99 ILE A O 1
ATOM 833 N N . PRO A 1 100 ? -14.614 5.024 -0.775 1.00 75.75 100 PRO A N 1
ATOM 834 C CA . PRO A 1 100 ? -15.787 5.892 -0.640 1.00 75.75 100 PRO A CA 1
ATOM 835 C C . PRO A 1 100 ? -16.969 5.233 0.083 1.00 75.75 100 PRO A C 1
ATOM 837 O O . PRO A 1 100 ? -17.799 5.932 0.660 1.00 75.75 100 PRO A O 1
ATOM 840 N N . GLU A 1 101 ? -17.018 3.901 0.089 1.00 72.12 101 GLU A N 1
ATOM 841 C CA . GLU A 1 101 ? -18.088 3.099 0.685 1.00 72.12 101 GLU A CA 1
ATOM 842 C C . GLU A 1 101 ? -17.826 2.741 2.162 1.00 72.12 101 GLU A C 1
ATOM 844 O O . GLU A 1 101 ? -18.675 2.125 2.808 1.00 72.12 101 GLU A O 1
ATOM 849 N N . SER A 1 102 ? -16.665 3.108 2.725 1.00 68.44 102 SER A N 1
ATOM 850 C CA . SER A 1 102 ? -16.254 2.705 4.074 1.00 68.44 102 SER A CA 1
ATOM 851 C C . SER A 1 102 ? -15.927 3.887 4.988 1.00 68.44 102 SER A C 1
ATOM 853 O O . SER A 1 102 ? -14.982 4.644 4.767 1.00 68.44 102 SER A O 1
ATOM 855 N N . SER A 1 103 ? -16.648 3.994 6.108 1.00 68.31 103 SER A N 1
ATOM 856 C CA . SER A 1 103 ? -16.365 4.983 7.157 1.00 68.31 103 SER A CA 1
ATOM 857 C C . SER A 1 103 ? -15.072 4.702 7.930 1.00 68.31 103 SER A C 1
ATOM 859 O O . SER A 1 103 ? -14.513 5.615 8.533 1.00 68.31 103 SER A O 1
ATOM 861 N N . ALA A 1 104 ? -14.569 3.466 7.909 1.00 66.88 104 ALA A N 1
ATOM 862 C CA . ALA A 1 104 ? -13.386 3.075 8.678 1.00 66.88 104 ALA A CA 1
ATOM 863 C C . ALA A 1 104 ? -12.060 3.567 8.054 1.00 66.88 104 ALA A C 1
ATOM 865 O O . ALA A 1 104 ? -11.009 3.506 8.688 1.00 66.88 104 ALA A O 1
ATOM 866 N N . VAL A 1 105 ? -12.092 4.165 6.856 1.00 66.62 105 VAL A N 1
ATOM 867 C CA . VAL A 1 105 ? -10.933 4.856 6.257 1.00 66.62 105 VAL A CA 1
ATOM 868 C C . VAL A 1 105 ? -10.508 6.072 7.081 1.00 66.62 105 VAL A C 1
ATOM 870 O O . VAL A 1 105 ? -9.316 6.361 7.174 1.00 66.62 105 VAL A O 1
ATOM 873 N N . PHE A 1 106 ? -11.455 6.751 7.737 1.00 66.88 106 PHE A N 1
ATOM 874 C CA . PHE A 1 106 ? -11.156 7.875 8.632 1.00 66.88 106 PHE A CA 1
ATOM 875 C C . PHE A 1 106 ? -10.397 7.455 9.897 1.00 66.88 106 PHE A C 1
ATOM 877 O O . PHE A 1 106 ? -9.845 8.308 10.590 1.00 66.88 106 PHE A O 1
ATOM 884 N N . GLU A 1 107 ? -10.340 6.153 10.181 1.00 68.69 107 GLU A N 1
ATOM 885 C CA . GLU A 1 107 ? -9.583 5.589 11.297 1.00 68.69 107 GLU A CA 1
ATOM 886 C C . GLU A 1 107 ? -8.165 5.162 10.890 1.00 68.69 107 GLU A C 1
ATOM 888 O O . GLU A 1 107 ? -7.337 4.849 11.747 1.00 68.69 107 GLU A O 1
ATOM 893 N N . VAL A 1 108 ? -7.843 5.178 9.590 1.00 68.00 108 VAL A N 1
ATOM 894 C CA . VAL A 1 108 ? -6.479 4.941 9.113 1.00 68.00 108 VAL A CA 1
ATOM 895 C C . VAL A 1 108 ? -5.658 6.225 9.283 1.00 68.00 108 VAL A C 1
ATOM 897 O O . VAL A 1 108 ? -6.064 7.286 8.804 1.00 68.00 108 VAL A O 1
ATOM 900 N N . PRO A 1 109 ? -4.464 6.173 9.905 1.00 67.56 109 PRO A N 1
ATOM 901 C CA . PRO A 1 109 ? -3.638 7.364 10.080 1.00 67.56 109 PRO A CA 1
ATOM 902 C C . PRO A 1 109 ? -3.302 8.054 8.745 1.00 67.56 109 PRO A C 1
ATOM 904 O O . PRO A 1 109 ? -2.685 7.451 7.865 1.00 67.56 109 PRO A O 1
ATOM 907 N N . TYR A 1 110 ? -3.628 9.347 8.622 1.00 61.31 110 TYR A N 1
ATOM 908 C CA . TYR A 1 110 ? -3.388 10.161 7.416 1.00 61.31 110 TYR A CA 1
ATOM 909 C C . TYR A 1 110 ? -1.955 10.080 6.845 1.00 61.31 110 TYR A C 1
ATOM 911 O O . TYR A 1 110 ? -1.817 9.944 5.626 1.00 61.31 110 TYR A O 1
ATOM 919 N N . PRO A 1 111 ? -0.874 10.078 7.661 1.00 66.31 111 PRO A N 1
ATOM 920 C CA . PRO A 1 111 ? 0.488 9.936 7.139 1.00 66.31 111 PRO A CA 1
ATOM 921 C C . PRO A 1 111 ? 0.710 8.658 6.319 1.00 66.31 111 PRO A C 1
ATOM 923 O O . PRO A 1 111 ? 1.597 8.624 5.469 1.00 66.31 111 PRO A O 1
ATOM 926 N N . ARG A 1 112 ? -0.089 7.610 6.560 1.00 71.75 112 ARG A N 1
ATOM 927 C CA . ARG A 1 112 ? -0.016 6.347 5.827 1.00 71.75 112 ARG A CA 1
ATOM 928 C C . ARG A 1 112 ? -0.684 6.451 4.462 1.00 71.75 112 ARG A C 1
ATOM 930 O O . ARG A 1 112 ? -0.074 6.070 3.473 1.00 71.75 112 ARG A O 1
ATOM 937 N N . ILE A 1 113 ? -1.893 7.009 4.402 1.00 75.50 113 ILE A N 1
ATOM 938 C CA . ILE A 1 113 ? -2.619 7.214 3.139 1.00 75.50 113 ILE A CA 1
ATOM 939 C C . ILE A 1 113 ? -1.810 8.107 2.192 1.00 75.50 113 ILE A C 1
ATOM 941 O O . ILE A 1 113 ? -1.698 7.794 1.011 1.00 75.50 113 ILE A O 1
ATOM 945 N N . GLY A 1 114 ? -1.170 9.158 2.719 1.00 76.62 114 GLY A N 1
ATOM 946 C CA . GLY A 1 114 ? -0.309 10.042 1.928 1.00 76.62 114 GLY A CA 1
ATOM 947 C C . GLY A 1 114 ? 0.883 9.322 1.287 1.00 76.62 114 GLY A C 1
ATOM 948 O O . GLY A 1 114 ? 1.090 9.452 0.086 1.00 76.62 114 GLY A O 1
ATOM 949 N N . GLN A 1 115 ? 1.627 8.514 2.053 1.00 78.12 115 GLN A N 1
ATOM 950 C CA . GLN A 1 115 ? 2.770 7.749 1.524 1.00 78.12 115 GLN A CA 1
ATOM 951 C C . GLN A 1 115 ? 2.346 6.717 0.475 1.00 78.12 115 GLN A C 1
ATOM 953 O O . GLN A 1 115 ? 3.053 6.491 -0.504 1.00 78.12 115 GLN A O 1
ATOM 958 N N . VAL A 1 116 ? 1.183 6.091 0.667 1.00 85.44 116 VAL A N 1
ATOM 959 C CA . VAL A 1 116 ? 0.639 5.134 -0.300 1.00 85.44 116 VAL A CA 1
ATOM 960 C C . VAL A 1 116 ? 0.202 5.855 -1.575 1.00 85.44 116 VAL A C 1
ATOM 962 O O . VAL A 1 116 ? 0.568 5.414 -2.659 1.00 85.44 116 VAL A O 1
ATOM 965 N N . SER A 1 117 ? -0.491 6.991 -1.468 1.00 83.69 117 SER A N 1
ATOM 966 C CA . SER A 1 117 ? -0.841 7.827 -2.625 1.00 83.69 117 SER A CA 1
ATOM 967 C C . SER A 1 117 ? 0.402 8.243 -3.418 1.00 83.69 117 SER A C 1
ATOM 969 O O . SER A 1 117 ? 0.437 8.063 -4.630 1.00 83.69 117 SER A O 1
ATOM 971 N N . GLU A 1 118 ? 1.454 8.712 -2.737 1.00 86.00 118 GLU A N 1
ATOM 972 C CA . GLU A 1 118 ? 2.719 9.102 -3.375 1.00 86.00 118 GLU A CA 1
ATOM 973 C C . GLU A 1 118 ? 3.381 7.928 -4.114 1.00 86.00 118 GLU A C 1
ATOM 975 O O . GLU A 1 118 ? 3.914 8.104 -5.215 1.00 86.00 118 GLU A O 1
ATOM 980 N N . PHE A 1 119 ? 3.317 6.718 -3.544 1.00 89.81 119 PHE A N 1
ATOM 981 C CA . PHE A 1 119 ? 3.773 5.509 -4.224 1.00 89.81 119 PHE A CA 1
ATOM 982 C C . PHE A 1 119 ? 2.985 5.258 -5.515 1.00 89.81 119 PHE A C 1
ATOM 984 O O . PHE A 1 119 ? 3.614 5.047 -6.551 1.00 89.81 119 PHE A O 1
ATOM 991 N N . TYR A 1 120 ? 1.647 5.304 -5.478 1.00 91.19 120 TYR A N 1
ATOM 992 C CA . TYR A 1 120 ? 0.814 5.097 -6.670 1.00 91.19 120 TYR A CA 1
ATOM 993 C C . TYR A 1 120 ? 1.092 6.140 -7.750 1.00 91.19 120 TYR A C 1
ATOM 995 O O . TYR A 1 120 ? 1.31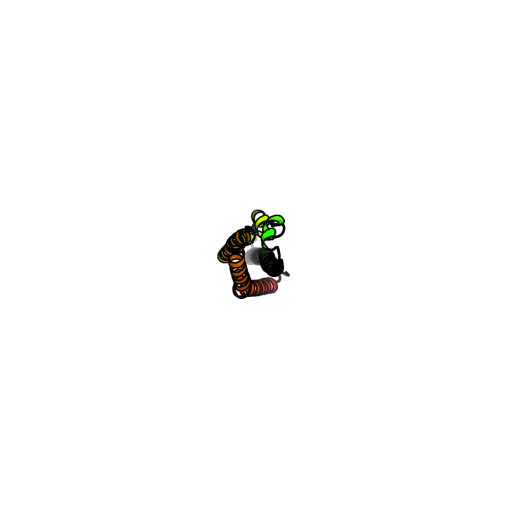0 5.764 -8.901 1.00 91.19 120 TYR A O 1
ATOM 1003 N N . ASP A 1 121 ? 1.152 7.419 -7.384 1.00 90.50 121 ASP A N 1
ATOM 1004 C CA . ASP A 1 121 ? 1.420 8.509 -8.325 1.00 90.50 121 ASP A CA 1
ATOM 1005 C C . ASP A 1 121 ? 2.793 8.342 -8.986 1.00 90.50 121 ASP A C 1
ATOM 1007 O O . ASP A 1 121 ? 2.936 8.432 -10.209 1.00 90.50 121 ASP A O 1
ATOM 1011 N N . THR A 1 122 ? 3.815 8.034 -8.183 1.00 91.69 122 THR A N 1
ATOM 1012 C CA . THR A 1 122 ? 5.181 7.843 -8.681 1.00 91.69 122 THR A CA 1
ATOM 1013 C C . THR A 1 122 ? 5.286 6.593 -9.548 1.00 91.69 122 THR A C 1
ATOM 1015 O O . THR A 1 122 ? 5.909 6.638 -10.612 1.00 91.69 122 THR A O 1
ATOM 1018 N N . ALA A 1 123 ? 4.687 5.481 -9.119 1.00 93.31 123 ALA A N 1
ATOM 1019 C CA . ALA A 1 123 ? 4.688 4.228 -9.862 1.00 93.31 123 ALA A CA 1
ATOM 1020 C C . ALA A 1 123 ? 3.967 4.391 -11.202 1.00 93.31 123 ALA A C 1
ATOM 1022 O O . ALA A 1 123 ? 4.533 4.030 -12.232 1.00 93.31 123 ALA A O 1
ATOM 1023 N N . GLN A 1 124 ? 2.776 4.995 -11.207 1.00 94.94 124 GLN A N 1
ATOM 1024 C CA . GLN A 1 124 ? 2.009 5.249 -12.425 1.00 94.94 124 GLN A CA 1
ATOM 1025 C C . GLN A 1 124 ? 2.794 6.135 -13.394 1.00 94.94 124 GLN A C 1
ATOM 1027 O O . GLN A 1 124 ? 2.949 5.777 -14.559 1.00 94.94 124 GLN A O 1
ATOM 1032 N N . TYR A 1 125 ? 3.379 7.232 -12.906 1.00 95.50 125 TYR A N 1
ATOM 1033 C CA . TYR A 1 125 ? 4.187 8.119 -13.740 1.00 95.50 125 TYR A CA 1
ATOM 1034 C C . TYR A 1 125 ? 5.377 7.393 -14.387 1.00 95.50 125 TYR A C 1
ATOM 1036 O O . TYR A 1 125 ? 5.658 7.586 -15.570 1.00 95.50 125 TYR A O 1
ATOM 1044 N N . GLN A 1 126 ? 6.088 6.538 -13.643 1.00 96.69 126 GLN A N 1
ATOM 1045 C CA . GLN A 1 126 ? 7.190 5.770 -14.228 1.00 96.69 126 GLN A CA 1
ATOM 1046 C C . GLN A 1 126 ? 6.702 4.652 -15.158 1.00 96.69 126 GLN A C 1
ATOM 1048 O O . GLN A 1 126 ? 7.362 4.394 -16.163 1.00 96.69 126 GLN A O 1
ATOM 1053 N N . LEU A 1 127 ? 5.566 4.009 -14.877 1.00 95.50 127 LEU A N 1
ATOM 1054 C CA . LEU A 1 127 ? 4.963 3.021 -15.777 1.00 95.50 127 LEU A CA 1
ATOM 1055 C C . LEU A 1 127 ? 4.567 3.654 -17.110 1.00 95.50 127 LEU A C 1
ATOM 1057 O O . LEU A 1 127 ? 4.846 3.079 -18.158 1.00 95.50 127 LEU A O 1
ATOM 1061 N N . ASP A 1 128 ? 4.012 4.864 -17.100 1.00 95.69 128 ASP A N 1
ATOM 1062 C CA . ASP A 1 128 ? 3.665 5.581 -18.328 1.00 95.69 128 ASP A CA 1
ATOM 1063 C C . ASP A 1 128 ? 4.903 5.867 -19.193 1.00 95.69 128 ASP A C 1
ATOM 1065 O O . ASP A 1 128 ? 4.845 5.752 -20.421 1.00 95.69 128 ASP A O 1
ATOM 1069 N N . ILE A 1 129 ? 6.044 6.181 -18.565 1.00 95.50 129 ILE A N 1
ATOM 1070 C CA . ILE A 1 129 ? 7.328 6.353 -19.263 1.00 95.50 129 ILE A CA 1
ATOM 1071 C C . ILE A 1 129 ? 7.860 5.010 -19.769 1.00 95.50 129 ILE A C 1
ATOM 1073 O O . ILE A 1 129 ? 8.277 4.925 -20.927 1.00 95.50 129 ILE A O 1
ATOM 1077 N N . LEU A 1 130 ? 7.838 3.964 -18.938 1.00 94.56 130 LEU A N 1
ATOM 1078 C CA . LEU A 1 130 ? 8.264 2.612 -19.310 1.00 94.56 130 LEU A CA 1
ATOM 1079 C C . LEU A 1 130 ? 7.497 2.119 -20.544 1.00 94.56 130 LEU A C 1
ATOM 1081 O O . LEU A 1 130 ? 8.082 1.582 -21.478 1.00 94.56 130 LEU A O 1
ATOM 1085 N N . LEU A 1 131 ? 6.192 2.381 -20.574 1.00 94.50 131 LEU A N 1
ATOM 1086 C CA . LEU A 1 131 ? 5.270 1.973 -21.627 1.00 94.50 131 LEU A CA 1
ATOM 1087 C C . LEU A 1 131 ? 5.095 3.052 -22.704 1.00 94.50 131 LEU A C 1
ATOM 1089 O O . LEU A 1 131 ? 4.138 3.017 -23.474 1.00 94.50 131 LEU A O 1
ATOM 1093 N N . SER A 1 132 ? 5.975 4.048 -22.781 1.00 92.25 132 SER A N 1
ATOM 1094 C CA . SER A 1 132 ? 5.869 5.106 -23.795 1.00 92.25 132 SER A CA 1
ATOM 1095 C C . SER A 1 132 ? 6.283 4.646 -25.197 1.00 92.25 132 SER A C 1
ATOM 1097 O O . SER A 1 132 ? 5.944 5.313 -26.171 1.00 92.25 132 SER A O 1
ATOM 1099 N N . GLY A 1 133 ? 7.016 3.530 -25.301 1.00 86.38 133 GLY A N 1
ATOM 1100 C CA . GLY A 1 133 ? 7.688 3.098 -26.532 1.00 86.38 133 GLY A CA 1
ATOM 1101 C C . GLY A 1 133 ? 8.977 3.877 -26.822 1.00 86.38 133 GLY A C 1
ATOM 1102 O O . GLY A 1 133 ? 9.548 3.745 -27.899 1.00 86.38 133 GLY A O 1
ATOM 1103 N N . ASN A 1 134 ? 9.442 4.715 -25.885 1.00 91.06 134 ASN A N 1
ATOM 1104 C CA . ASN A 1 134 ? 10.700 5.442 -26.018 1.00 91.06 134 ASN A CA 1
ATOM 1105 C C . ASN A 1 134 ? 11.883 4.589 -25.508 1.00 91.06 134 ASN A C 1
ATOM 1107 O O . ASN A 1 134 ? 12.030 4.440 -24.289 1.00 91.06 134 ASN A O 1
ATOM 1111 N N . PRO A 1 135 ? 12.792 4.130 -26.391 1.00 89.06 135 PRO A N 1
ATOM 1112 C CA . PRO A 1 135 ? 13.883 3.226 -26.016 1.00 89.06 135 PRO A CA 1
ATOM 1113 C C . PRO A 1 135 ? 14.951 3.877 -25.123 1.00 89.06 135 PRO A C 1
ATOM 1115 O O . PRO A 1 135 ? 15.758 3.180 -24.509 1.00 89.06 135 PRO A O 1
ATOM 1118 N N . PHE A 1 136 ? 14.984 5.211 -25.033 1.00 90.62 136 PHE A N 1
ATOM 1119 C CA . PHE A 1 136 ? 15.961 5.946 -24.223 1.00 90.62 136 PHE A CA 1
ATOM 1120 C C . PHE A 1 136 ? 15.458 6.247 -22.808 1.00 90.62 136 PHE A C 1
ATOM 1122 O O . PHE A 1 136 ? 16.251 6.278 -21.863 1.00 90.62 136 PHE A O 1
ATOM 1129 N N . GLU A 1 137 ? 14.154 6.482 -22.651 1.00 93.56 137 GLU A N 1
ATOM 1130 C CA . GLU A 1 137 ? 13.547 6.830 -21.360 1.00 93.56 137 GLU A CA 1
ATOM 1131 C C . GLU A 1 137 ? 13.011 5.601 -20.617 1.00 93.56 137 GLU A C 1
ATOM 1133 O O . GLU A 1 137 ? 13.114 5.547 -19.389 1.00 93.56 137 GLU A O 1
ATOM 1138 N N . ALA A 1 138 ? 12.530 4.579 -21.334 1.00 94.00 138 ALA A N 1
ATOM 1139 C CA . ALA A 1 138 ? 11.996 3.364 -20.722 1.00 94.00 138 ALA A CA 1
ATOM 1140 C C . ALA A 1 138 ? 13.013 2.640 -19.809 1.00 94.00 138 ALA A C 1
ATOM 1142 O O . ALA A 1 138 ? 12.658 2.337 -18.667 1.00 94.00 138 ALA A O 1
ATOM 1143 N N . PRO A 1 139 ? 14.302 2.466 -20.180 1.00 94.50 139 PRO A N 1
ATOM 1144 C CA . PRO A 1 139 ? 15.287 1.871 -19.272 1.00 94.50 139 PRO A CA 1
ATOM 1145 C C . PRO A 1 139 ? 15.528 2.698 -17.999 1.00 94.50 139 PRO A C 1
ATOM 1147 O O . PRO A 1 139 ? 15.771 2.145 -16.926 1.00 94.50 139 PRO A O 1
ATOM 1150 N N . LYS A 1 140 ? 15.443 4.033 -18.084 1.00 96.00 140 LYS A N 1
ATOM 1151 C CA . LYS A 1 140 ? 15.587 4.911 -16.911 1.00 96.00 140 LYS A CA 1
ATOM 1152 C C . LYS A 1 140 ? 14.384 4.776 -15.980 1.00 96.00 140 LYS A C 1
ATOM 1154 O O . LYS A 1 140 ? 14.561 4.746 -14.762 1.00 96.00 140 LYS A O 1
ATOM 1159 N N . ALA A 1 141 ? 13.181 4.687 -16.543 1.00 95.50 141 ALA A N 1
ATOM 1160 C CA . ALA A 1 141 ? 11.961 4.433 -15.786 1.00 95.50 141 ALA A CA 1
ATOM 1161 C C . ALA A 1 141 ? 11.995 3.058 -15.110 1.00 95.50 141 ALA A C 1
ATOM 1163 O O . ALA A 1 141 ? 11.675 2.964 -13.927 1.00 95.50 141 ALA A O 1
ATOM 1164 N N . ALA A 1 142 ? 12.493 2.027 -15.801 1.00 95.94 142 ALA A N 1
ATOM 1165 C CA . ALA A 1 142 ? 12.688 0.700 -15.226 1.00 95.94 142 ALA A CA 1
ATOM 1166 C C . ALA A 1 142 ? 13.582 0.745 -13.974 1.00 95.94 142 ALA A C 1
ATOM 1168 O O . ALA A 1 142 ? 13.218 0.217 -12.925 1.00 95.94 142 ALA A O 1
ATOM 1169 N N . LEU A 1 143 ? 14.722 1.446 -14.038 1.00 97.06 143 LEU A N 1
ATOM 1170 C CA . LEU A 1 143 ? 15.610 1.623 -12.881 1.00 97.06 143 LEU A CA 1
ATOM 1171 C C . LEU A 1 143 ? 14.927 2.353 -11.714 1.00 97.06 143 LEU A C 1
ATOM 1173 O O . LEU A 1 143 ? 15.114 1.969 -10.558 1.00 97.06 143 LEU A O 1
ATOM 1177 N N . LYS A 1 144 ? 14.129 3.387 -12.003 1.00 96.00 144 LYS A N 1
ATOM 1178 C CA . LYS A 1 144 ? 13.372 4.125 -10.982 1.00 96.00 144 LYS A CA 1
ATOM 1179 C C . LYS A 1 144 ? 12.285 3.264 -10.342 1.00 96.00 144 LYS A C 1
ATOM 1181 O O . LYS A 1 144 ? 12.152 3.302 -9.124 1.00 96.00 144 LYS A O 1
ATOM 1186 N N . LEU A 1 145 ? 11.565 2.463 -11.127 1.00 95.62 145 LEU A N 1
ATOM 1187 C CA . LEU A 1 145 ? 10.571 1.518 -10.614 1.00 95.62 145 LEU A CA 1
ATOM 1188 C C . LEU A 1 145 ? 11.220 0.464 -9.713 1.00 95.62 145 LEU A C 1
ATOM 1190 O O . LEU A 1 145 ? 10.719 0.247 -8.617 1.00 95.62 145 LEU A O 1
ATOM 1194 N N . ARG A 1 146 ? 12.378 -0.101 -10.092 1.00 97.38 146 ARG A N 1
ATOM 1195 C CA . ARG A 1 146 ? 13.133 -1.025 -9.216 1.00 97.38 146 ARG A CA 1
ATOM 1196 C C . ARG A 1 146 ? 13.520 -0.379 -7.892 1.00 97.38 146 ARG A C 1
ATOM 1198 O O . ARG A 1 146 ? 13.427 -1.004 -6.839 1.00 97.38 146 ARG A O 1
ATOM 1205 N N . ALA A 1 147 ? 13.998 0.864 -7.935 1.00 93.81 147 ALA A N 1
ATOM 1206 C CA . ALA A 1 147 ? 14.348 1.592 -6.721 1.00 93.81 147 ALA A CA 1
ATOM 1207 C C . ALA A 1 147 ? 13.109 1.841 -5.845 1.00 93.81 147 ALA A C 1
ATOM 1209 O O . ALA A 1 147 ? 13.172 1.620 -4.636 1.00 93.81 147 ALA A O 1
ATOM 1210 N N . LEU A 1 148 ? 11.988 2.227 -6.461 1.00 92.38 148 LEU A N 1
ATOM 1211 C CA . LEU A 1 148 ? 10.718 2.475 -5.788 1.00 92.38 148 LEU A CA 1
ATOM 1212 C C . LEU A 1 148 ? 10.169 1.207 -5.117 1.00 92.38 148 LEU A C 1
ATOM 1214 O O . LEU A 1 148 ? 9.862 1.243 -3.927 1.00 92.38 148 LEU A O 1
ATOM 1218 N N . THR A 1 149 ? 10.086 0.077 -5.830 1.00 92.12 149 THR A N 1
ATOM 1219 C CA . THR A 1 149 ? 9.584 -1.188 -5.261 1.00 92.12 149 THR A CA 1
ATOM 1220 C C . THR A 1 149 ? 10.516 -1.732 -4.185 1.00 92.12 149 THR A C 1
ATOM 1222 O O . THR A 1 149 ? 10.056 -2.252 -3.165 1.00 92.12 149 THR A O 1
ATOM 1225 N N . LYS A 1 150 ? 11.833 -1.563 -4.349 1.00 93.50 150 LYS A N 1
ATOM 1226 C CA . LYS A 1 150 ? 12.812 -1.906 -3.313 1.00 93.50 150 LYS A CA 1
ATOM 1227 C C . LYS A 1 150 ? 12.603 -1.078 -2.046 1.00 93.50 150 LYS A C 1
ATOM 1229 O O . LYS A 1 150 ? 12.501 -1.664 -0.973 1.00 93.50 150 LYS A O 1
ATOM 1234 N N . GLN A 1 151 ? 12.514 0.246 -2.167 1.00 88.00 151 GLN A N 1
ATOM 1235 C CA . GLN A 1 151 ? 12.308 1.146 -1.030 1.00 88.00 151 GLN A CA 1
ATOM 1236 C C . GLN A 1 151 ? 10.971 0.873 -0.329 1.00 88.00 151 GLN A C 1
ATOM 1238 O O . GLN A 1 151 ? 10.919 0.803 0.899 1.00 88.00 151 GLN A O 1
ATOM 1243 N N . LEU A 1 152 ? 9.899 0.655 -1.098 1.00 89.06 152 LEU A N 1
ATOM 1244 C CA . LEU A 1 152 ? 8.594 0.276 -0.560 1.00 89.06 152 LEU A CA 1
ATOM 1245 C C . LEU A 1 152 ? 8.714 -0.974 0.327 1.00 89.06 152 LEU A C 1
ATOM 1247 O O . LEU A 1 152 ? 8.207 -0.976 1.448 1.00 89.06 152 LEU A O 1
ATOM 1251 N N . ARG A 1 153 ? 9.414 -2.015 -0.141 1.00 88.50 153 ARG A N 1
ATOM 1252 C CA . ARG A 1 153 ? 9.596 -3.265 0.613 1.00 88.50 153 ARG A CA 1
ATOM 1253 C C . ARG A 1 153 ? 10.467 -3.105 1.851 1.00 88.50 153 ARG A C 1
ATOM 1255 O O . ARG A 1 153 ? 10.087 -3.594 2.914 1.00 88.50 153 ARG A O 1
ATOM 1262 N N . THR A 1 154 ? 11.621 -2.453 1.728 1.00 87.44 154 THR A N 1
ATOM 1263 C CA . THR A 1 154 ? 12.582 -2.371 2.839 1.00 87.44 154 THR A CA 1
ATOM 1264 C C . THR A 1 154 ? 12.111 -1.445 3.947 1.00 87.44 154 THR A C 1
ATOM 1266 O O . THR A 1 154 ? 12.329 -1.746 5.120 1.00 87.44 154 THR A O 1
ATOM 1269 N N . ASP A 1 155 ? 11.441 -0.349 3.592 1.00 84.56 155 ASP A N 1
ATOM 1270 C CA . ASP A 1 155 ? 11.176 0.728 4.540 1.00 84.56 155 ASP A CA 1
ATOM 1271 C C . ASP A 1 155 ? 9.710 0.745 4.965 1.00 84.56 155 ASP A C 1
ATOM 1273 O O . ASP A 1 155 ? 9.395 0.784 6.155 1.00 84.56 155 ASP A O 1
ATOM 1277 N N . PHE A 1 156 ? 8.786 0.765 4.005 1.00 85.50 156 PHE A N 1
ATOM 1278 C CA . PHE A 1 156 ? 7.374 0.990 4.297 1.00 85.50 156 PHE A CA 1
ATOM 1279 C C . PHE A 1 156 ? 6.650 -0.298 4.686 1.00 85.50 156 PHE A C 1
ATOM 1281 O O . PHE A 1 156 ? 6.081 -0.359 5.774 1.00 85.50 156 PHE A O 1
ATOM 1288 N N . LEU A 1 157 ? 6.707 -1.334 3.843 1.00 88.50 157 LEU A N 1
ATOM 1289 C CA . LEU A 1 157 ? 5.952 -2.574 4.049 1.00 88.50 157 LEU A CA 1
ATOM 1290 C C . LEU A 1 157 ? 6.373 -3.292 5.329 1.00 88.50 157 LEU A C 1
ATOM 1292 O O . LEU A 1 157 ? 5.505 -3.685 6.097 1.00 88.50 157 LEU A O 1
ATOM 1296 N N . SER A 1 158 ? 7.674 -3.372 5.612 1.00 88.19 158 SER A N 1
ATOM 1297 C CA . SER A 1 158 ? 8.184 -3.967 6.856 1.00 88.19 158 SER A CA 1
ATOM 1298 C C . SER A 1 158 ? 7.626 -3.272 8.110 1.00 88.19 158 SER A C 1
ATOM 1300 O O . SER A 1 158 ? 7.100 -3.916 9.020 1.00 88.19 158 SER A O 1
ATOM 1302 N N . ARG A 1 159 ? 7.646 -1.930 8.141 1.00 86.81 159 ARG A N 1
ATOM 1303 C CA . ARG A 1 159 ? 7.069 -1.162 9.259 1.00 86.81 159 ARG A CA 1
ATOM 1304 C C . ARG A 1 159 ? 5.552 -1.314 9.333 1.00 86.81 159 ARG A C 1
ATOM 1306 O O . ARG A 1 159 ? 5.007 -1.403 10.430 1.00 86.81 159 ARG A O 1
ATOM 1313 N N . PHE A 1 160 ? 4.873 -1.342 8.190 1.00 87.31 160 PHE A N 1
ATOM 1314 C CA . PHE A 1 160 ? 3.422 -1.474 8.132 1.00 87.31 160 PHE A CA 1
ATOM 1315 C C . PHE A 1 160 ? 2.965 -2.857 8.629 1.00 87.31 160 PHE A C 1
ATOM 1317 O O . PHE A 1 160 ? 2.051 -2.944 9.447 1.00 87.31 160 PHE A O 1
ATOM 1324 N N . GLU A 1 161 ? 3.649 -3.930 8.234 1.00 90.75 161 GLU A N 1
ATOM 1325 C CA . GLU A 1 161 ? 3.422 -5.284 8.754 1.00 90.75 161 GLU A CA 1
ATOM 1326 C C . GLU A 1 161 ? 3.594 -5.358 10.269 1.00 90.75 161 GLU A C 1
ATOM 1328 O O . GLU A 1 161 ? 2.749 -5.927 10.963 1.00 90.75 161 GLU A O 1
ATOM 1333 N N . GLN A 1 162 ? 4.670 -4.764 10.790 1.00 88.94 162 GLN A N 1
ATOM 1334 C CA . GLN A 1 162 ? 4.925 -4.745 12.225 1.00 88.94 162 GLN A CA 1
ATOM 1335 C C . GLN A 1 162 ? 3.808 -4.011 12.977 1.00 88.94 162 GLN A C 1
ATOM 1337 O O . GLN A 1 162 ? 3.268 -4.545 13.942 1.00 88.94 162 GLN A O 1
ATOM 1342 N N . GLN A 1 163 ? 3.400 -2.836 12.494 1.00 86.62 163 GLN A N 1
ATOM 1343 C CA . GLN A 1 163 ? 2.303 -2.064 13.084 1.00 86.62 163 GLN A CA 1
ATOM 1344 C C . GLN A 1 163 ? 0.968 -2.817 13.052 1.00 86.62 163 GLN A C 1
ATOM 1346 O O . GLN A 1 163 ? 0.212 -2.773 14.017 1.00 86.62 163 GLN A O 1
ATOM 1351 N N . LEU A 1 164 ? 0.675 -3.526 11.962 1.00 89.56 164 LEU A N 1
ATOM 1352 C CA . LEU A 1 164 ? -0.527 -4.353 11.854 1.00 89.56 164 LEU A CA 1
ATOM 1353 C C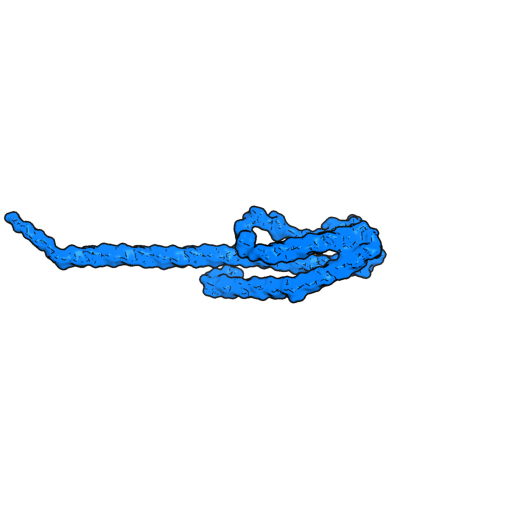 . LEU A 1 164 ? -0.495 -5.553 12.804 1.00 89.56 164 LEU A C 1
ATOM 1355 O O . LEU A 1 164 ? -1.523 -5.918 13.369 1.00 89.56 164 LEU A O 1
ATOM 1359 N N . SER A 1 165 ? 0.676 -6.155 13.008 1.00 89.94 165 SER A N 1
ATOM 1360 C CA . SER A 1 165 ? 0.871 -7.210 14.006 1.00 89.94 165 SER A CA 1
ATOM 1361 C C . SER A 1 165 ? 0.657 -6.690 15.431 1.00 89.94 165 SER A C 1
ATOM 1363 O O . SER A 1 165 ? 0.053 -7.371 16.260 1.00 89.94 165 SER A O 1
ATOM 1365 N N . ASP A 1 166 ? 1.105 -5.468 15.721 1.00 88.38 166 ASP A N 1
ATOM 1366 C CA . ASP A 1 166 ? 0.881 -4.810 17.010 1.00 88.38 166 ASP A CA 1
ATOM 1367 C C . ASP A 1 166 ? -0.611 -4.546 17.248 1.00 88.38 166 ASP A C 1
ATOM 1369 O O . ASP A 1 166 ? -1.137 -4.967 18.279 1.00 88.38 166 ASP A O 1
ATOM 1373 N N . LEU A 1 167 ? -1.299 -3.963 16.260 1.00 85.56 167 LEU A N 1
ATOM 1374 C CA . LEU A 1 167 ? -2.741 -3.701 16.308 1.00 85.56 167 LEU A CA 1
ATOM 1375 C C . LEU A 1 167 ? -3.551 -4.991 16.491 1.00 85.56 167 LEU A C 1
ATOM 1377 O O . LEU A 1 167 ? -4.439 -5.058 17.336 1.00 85.56 167 LEU A O 1
ATOM 1381 N N . ARG A 1 168 ? -3.204 -6.057 15.760 1.00 88.31 168 ARG A N 1
ATOM 1382 C CA . ARG A 1 168 ? -3.836 -7.372 15.931 1.00 88.31 168 ARG A CA 1
ATOM 1383 C C . ARG A 1 168 ? -3.724 -7.867 17.373 1.00 88.31 168 ARG A C 1
ATOM 1385 O O . ARG A 1 168 ? -4.709 -8.327 17.941 1.00 88.31 168 ARG A O 1
ATOM 1392 N N . ARG A 1 169 ? -2.530 -7.774 17.968 1.00 87.81 169 ARG A N 1
ATOM 1393 C CA . ARG A 1 169 ? -2.297 -8.208 19.355 1.00 87.81 169 ARG A CA 1
ATOM 1394 C C . ARG A 1 169 ? -3.083 -7.373 20.361 1.00 87.81 169 ARG A C 1
ATOM 1396 O O . ARG A 1 169 ? -3.462 -7.904 21.401 1.00 87.81 169 ARG A O 1
ATOM 1403 N N . GLU A 1 170 ? -3.283 -6.088 20.094 1.00 84.56 170 GLU A N 1
ATOM 1404 C CA . GLU A 1 170 ? -4.086 -5.198 20.935 1.00 84.56 170 GLU A CA 1
ATOM 1405 C C . GLU A 1 170 ? -5.567 -5.594 20.910 1.00 84.56 170 GLU A C 1
ATOM 1407 O O . GLU A 1 170 ? -6.142 -5.858 21.968 1.00 84.56 170 GLU A O 1
ATOM 1412 N N . ILE A 1 171 ? -6.132 -5.783 19.718 1.00 83.69 171 ILE A N 1
ATOM 1413 C CA . ILE A 1 171 ? -7.531 -6.189 19.544 1.00 83.69 171 ILE A CA 1
ATOM 1414 C C . ILE A 1 171 ? -7.782 -7.596 20.129 1.00 83.69 171 ILE A C 1
ATOM 1416 O O . ILE A 1 171 ? -8.760 -7.801 20.853 1.00 83.69 171 ILE A O 1
ATOM 1420 N N . GLU A 1 172 ? -6.871 -8.558 19.912 1.00 85.19 172 GLU A N 1
ATOM 1421 C CA . GLU A 1 172 ? -6.970 -9.912 20.488 1.00 85.19 172 GLU A CA 1
ATOM 1422 C C . GLU A 1 172 ? -6.915 -9.895 22.028 1.00 85.19 172 GLU A C 1
ATOM 1424 O O . GLU A 1 172 ? -7.642 -10.645 22.685 1.00 85.19 172 GLU A O 1
ATOM 1429 N N . ARG A 1 173 ? -6.094 -9.022 22.633 1.00 84.19 173 ARG A N 1
ATOM 1430 C CA . ARG A 1 173 ? -6.063 -8.825 24.098 1.00 84.19 173 ARG A CA 1
ATOM 1431 C C . ARG A 1 173 ? -7.355 -8.214 24.633 1.00 84.19 173 ARG A C 1
ATOM 1433 O O . ARG A 1 173 ? -7.716 -8.506 25.772 1.00 84.19 173 ARG A O 1
ATOM 1440 N N . GLY A 1 174 ? -8.037 -7.408 23.824 1.00 76.00 174 GLY A N 1
ATOM 1441 C CA . GLY A 1 174 ? -9.362 -6.862 24.113 1.00 76.00 174 GLY A CA 1
ATOM 1442 C C . GLY A 1 174 ? -10.484 -7.906 24.129 1.00 76.00 174 GLY A C 1
ATOM 1443 O O . GLY A 1 174 ? -11.582 -7.626 24.600 1.00 76.00 174 GLY A O 1
ATOM 1444 N N . GLY A 1 175 ? -10.217 -9.134 23.670 1.00 76.94 175 GLY A N 1
ATOM 1445 C CA . GLY A 1 175 ? -11.204 -10.214 23.624 1.00 76.94 175 GLY A CA 1
ATOM 1446 C C . GLY A 1 175 ? -12.036 -10.244 22.340 1.00 76.94 175 GLY A C 1
ATOM 1447 O O . GLY A 1 175 ? -13.015 -10.989 22.273 1.00 76.94 175 GLY A O 1
ATOM 1448 N N . VAL A 1 176 ? -11.644 -9.481 21.315 1.00 73.94 176 VAL A N 1
ATOM 1449 C CA . VAL A 1 176 ? -12.224 -9.544 19.967 1.00 73.94 176 VAL A CA 1
ATOM 1450 C C . VAL A 1 176 ? -11.319 -10.392 19.071 1.00 73.94 176 VAL A C 1
ATOM 1452 O O . VAL A 1 176 ? -10.127 -10.132 18.943 1.00 73.94 176 VAL A O 1
ATOM 1455 N N . SER A 1 177 ? -11.879 -11.436 18.456 1.00 72.06 177 SER A N 1
ATOM 1456 C CA . SER A 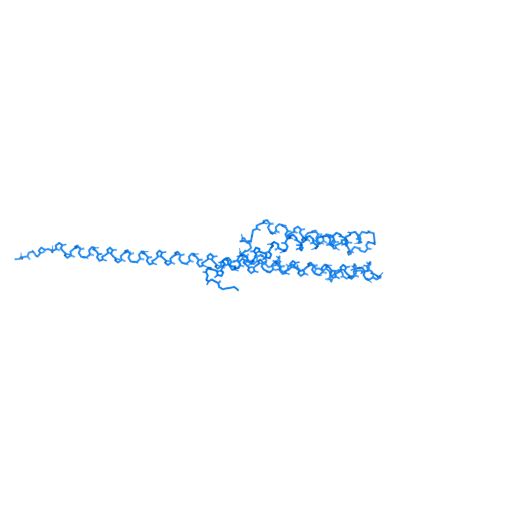1 177 ? -11.147 -12.307 17.525 1.00 72.06 177 SER A CA 1
ATOM 1457 C C . SER A 1 177 ? -11.076 -11.704 16.123 1.00 72.06 177 SER A C 1
ATOM 1459 O O . SER A 1 177 ? -12.087 -11.180 15.645 1.00 72.06 177 SER A O 1
ATOM 1461 N N . ILE A 1 178 ? -9.932 -11.860 15.451 1.00 66.50 178 ILE A N 1
ATOM 1462 C CA . ILE A 1 178 ? -9.661 -11.344 14.101 1.00 66.50 178 ILE A CA 1
ATOM 1463 C C . ILE A 1 178 ? -8.982 -12.392 13.224 1.00 66.50 178 ILE A C 1
ATOM 1465 O O . ILE A 1 178 ? -8.145 -13.156 13.763 1.00 66.50 178 ILE A O 1
#

Radius of gyration: 30.41 Å; chains: 1; bounding box: 75×22×96 Å

Foldseek 3Di:
DDDPPDDPVVVVVVVVVVVVVVVVVVVVVVVVVVVVVLVVVLVLLVVLLVLLVVLLVLLVVLLVLLVVLLVVCVPDPVQLCLLVVLVSNDRDCPSVVCVVVDPSVVVPDPVLVVVSVVLNVLLVVLSCQLSVSDPVRNVVSSVVSVVSSVCCVPPPSVVSVVVSVVSQVVSVVSVDHD

Organism: NCBI:txid2591008

Sequence (178 aa):
MSVKTIDKEFWLGHIFTLVATVLGVYLAANSGFEKAVEFDLMQRERDSYYIQIALLNELKGNADAIDSWLDEFDRDENRDDMHLRKEKYRLNQFFWDTIPESSAVFEVPYPRIGQVSEFYDTAQYQLDILLSGNPFEAPKAALKLRALTKQLRTDFLSRFEQQLSDLRREIERGGVSI

Secondary structure (DSSP, 8-state):
-------HHHHHHHHHHHHHHHHHHHHHHHHHHHHHHHHHHHHHHHHHHHHHHHHHHHHHHHHHHHHHHHHHHHH-TTGGGGGGGGGGS----HHHHHGGG-GGGGGS-HHHHHHHHHHHHHHHHHHHHHTT--TTTHHHHHHHHHHHHHHIIIIIIHHHHHHHHHHHHHHHHTT---

pLDDT: mean 83.52, std 10.76, range [39.16, 97.38]